Protein AF-A0A2D5B7U7-F1 (afdb_monomer)

Structure (mmCIF, N/CA/C/O backbone):
data_AF-A0A2D5B7U7-F1
#
_entry.id   AF-A0A2D5B7U7-F1
#
loop_
_atom_site.group_PDB
_atom_site.id
_atom_site.type_symbol
_atom_site.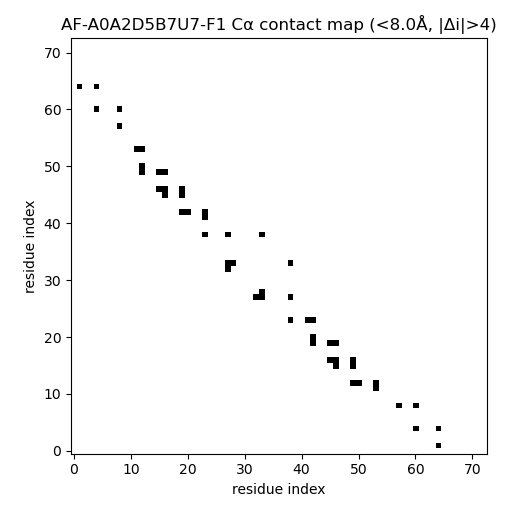label_atom_id
_atom_site.label_alt_id
_atom_site.label_comp_id
_atom_site.label_asym_id
_atom_site.label_entity_id
_atom_site.label_seq_id
_atom_site.pdbx_PDB_ins_code
_atom_site.Cartn_x
_atom_site.Cartn_y
_atom_site.Cartn_z
_atom_site.occupancy
_atom_site.B_iso_or_equiv
_atom_site.auth_seq_id
_atom_site.auth_comp_id
_atom_site.auth_asym_id
_atom_site.auth_atom_id
_atom_site.pdbx_PDB_model_num
ATOM 1 N N . MET A 1 1 ? 8.074 7.575 -22.367 1.00 61.16 1 MET A N 1
ATOM 2 C CA . MET A 1 1 ? 7.590 6.209 -22.062 1.00 61.16 1 MET A CA 1
ATOM 3 C C . MET A 1 1 ? 7.584 5.912 -20.562 1.00 61.16 1 MET A C 1
ATOM 5 O O . MET A 1 1 ? 6.569 5.429 -20.082 1.00 61.16 1 MET A O 1
ATOM 9 N N . ALA A 1 2 ? 8.602 6.329 -19.798 1.00 64.81 2 ALA A N 1
ATOM 10 C CA . ALA A 1 2 ? 8.646 6.178 -18.333 1.00 64.81 2 ALA A CA 1
ATOM 11 C C . ALA A 1 2 ? 7.383 6.660 -17.579 1.00 64.81 2 ALA A C 1
ATOM 13 O O . ALA A 1 2 ? 6.859 5.940 -16.741 1.00 64.81 2 ALA A O 1
ATOM 14 N N . LEU A 1 3 ? 6.831 7.832 -17.927 1.00 64.94 3 LEU A N 1
ATOM 15 C CA . LEU A 1 3 ? 5.620 8.376 -17.286 1.00 64.94 3 LEU A CA 1
ATOM 16 C C . LEU A 1 3 ? 4.379 7.472 -17.421 1.00 64.94 3 LEU A C 1
ATOM 18 O O . LEU A 1 3 ? 3.612 7.351 -16.471 1.00 64.94 3 LEU A O 1
ATOM 22 N N . MET A 1 4 ? 4.194 6.814 -18.571 1.00 70.75 4 MET A N 1
ATOM 23 C CA . MET A 1 4 ? 3.069 5.894 -18.802 1.00 70.75 4 MET A CA 1
ATOM 24 C C . MET A 1 4 ? 3.224 4.612 -17.980 1.00 70.75 4 MET A C 1
ATOM 26 O O . MET A 1 4 ? 2.262 4.170 -17.357 1.00 70.75 4 MET A O 1
ATOM 30 N N . TYR A 1 5 ? 4.437 4.051 -17.918 1.00 69.56 5 TYR A N 1
ATOM 31 C CA . TYR A 1 5 ? 4.719 2.876 -17.091 1.00 69.56 5 TYR A CA 1
ATOM 32 C C . TYR A 1 5 ? 4.492 3.168 -15.605 1.00 69.56 5 TYR A C 1
ATOM 34 O O . TYR A 1 5 ? 3.805 2.395 -14.944 1.00 69.56 5 TYR A O 1
ATOM 42 N N . THR A 1 6 ? 4.957 4.313 -15.095 1.00 67.38 6 THR A N 1
ATOM 43 C CA . THR A 1 6 ? 4.721 4.731 -13.701 1.00 67.38 6 THR A CA 1
ATOM 44 C C . THR A 1 6 ? 3.235 4.941 -13.393 1.00 67.38 6 THR A C 1
ATOM 46 O O . THR A 1 6 ? 2.766 4.566 -12.314 1.00 67.38 6 THR A O 1
ATOM 49 N N . LEU A 1 7 ? 2.464 5.502 -14.330 1.00 68.38 7 LEU A N 1
ATOM 50 C CA . LEU A 1 7 ? 1.021 5.701 -14.166 1.00 68.38 7 LEU A CA 1
ATOM 51 C C . LEU A 1 7 ? 0.269 4.360 -14.109 1.00 68.38 7 LEU A C 1
ATOM 53 O O . LEU A 1 7 ? -0.563 4.154 -13.230 1.00 68.38 7 LEU A O 1
ATOM 57 N N . VAL A 1 8 ? 0.610 3.420 -14.994 1.00 70.06 8 VAL A N 1
ATOM 58 C CA . VAL A 1 8 ? 0.020 2.070 -15.019 1.00 70.06 8 VAL A CA 1
ATOM 59 C C . VAL A 1 8 ? 0.427 1.254 -13.788 1.00 70.06 8 VAL A C 1
ATOM 61 O O . VAL A 1 8 ? -0.384 0.481 -13.285 1.00 70.06 8 VAL A O 1
ATOM 64 N N . LEU A 1 9 ? 1.641 1.450 -13.262 1.00 68.44 9 LEU A N 1
ATOM 65 C CA . LEU A 1 9 ? 2.109 0.767 -12.053 1.00 68.44 9 LEU A CA 1
ATOM 66 C C . LEU A 1 9 ? 1.430 1.265 -10.775 1.00 68.44 9 LEU A C 1
ATOM 68 O O . LEU A 1 9 ? 1.125 0.479 -9.880 1.00 68.44 9 LEU A O 1
ATOM 72 N N . SER A 1 10 ? 1.212 2.578 -10.684 1.00 67.94 10 SER A N 1
ATOM 73 C CA . SER A 1 10 ? 0.618 3.219 -9.508 1.00 67.94 10 SER A CA 1
ATOM 74 C C . SER A 1 10 ? -0.909 3.113 -9.477 1.00 67.94 10 SER A C 1
ATOM 76 O O . SER A 1 10 ? -1.482 3.035 -8.391 1.00 67.94 10 SER A O 1
ATOM 78 N N . ALA A 1 11 ? -1.575 3.033 -10.634 1.00 75.50 11 ALA A N 1
ATOM 79 C CA . ALA A 1 11 ? -3.031 2.925 -10.743 1.00 75.50 11 ALA A CA 1
ATOM 80 C C . ALA A 1 11 ? -3.671 1.774 -9.927 1.00 75.50 11 ALA A C 1
ATOM 82 O O . ALA A 1 11 ? -4.609 2.057 -9.179 1.00 75.50 11 ALA A O 1
ATOM 83 N N . PRO A 1 12 ? -3.210 0.506 -9.991 1.00 71.25 12 PRO A N 1
ATOM 84 C CA . PRO A 1 12 ? -3.833 -0.583 -9.233 1.00 71.25 12 PRO A CA 1
ATOM 85 C C . PRO A 1 12 ? -3.625 -0.453 -7.718 1.00 71.25 12 PRO A C 1
ATOM 87 O O . PRO A 1 12 ? -4.531 -0.762 -6.947 1.00 71.25 12 PRO A O 1
ATOM 90 N N . ILE A 1 13 ? -2.472 0.063 -7.282 1.00 69.50 13 ILE A N 1
ATOM 91 C CA . ILE A 1 13 ? -2.161 0.281 -5.859 1.00 69.50 13 ILE A CA 1
ATOM 92 C C . ILE A 1 13 ? -3.019 1.417 -5.296 1.00 69.50 13 ILE A C 1
ATOM 94 O O . ILE A 1 13 ? -3.634 1.271 -4.239 1.00 69.50 13 ILE A O 1
ATOM 98 N N . LEU A 1 14 ? -3.098 2.537 -6.021 1.00 72.00 14 LEU A N 1
ATOM 99 C CA . LEU A 1 14 ? -3.922 3.687 -5.648 1.00 72.00 14 LEU A CA 1
ATOM 100 C C . LEU A 1 14 ? -5.413 3.338 -5.670 1.00 72.00 14 LEU A C 1
ATOM 102 O O . LEU A 1 14 ? -6.135 3.711 -4.748 1.00 72.00 14 LEU A O 1
ATOM 106 N N . GLY A 1 15 ? -5.870 2.590 -6.678 1.00 78.94 15 GLY A N 1
ATOM 107 C CA . GLY A 1 15 ? -7.258 2.145 -6.796 1.00 78.94 15 GLY A CA 1
ATOM 108 C C . GLY A 1 15 ? -7.676 1.227 -5.649 1.00 78.94 15 GLY A C 1
ATOM 109 O O . GLY A 1 15 ? -8.707 1.452 -5.017 1.00 78.94 15 GLY A O 1
ATOM 110 N N . ALA A 1 16 ? -6.848 0.240 -5.312 1.00 73.44 16 ALA A N 1
ATOM 111 C CA . ALA A 1 16 ? -7.109 -0.637 -4.179 1.00 73.44 16 ALA A CA 1
ATOM 112 C C . ALA A 1 16 ? -7.052 0.116 -2.834 1.00 73.44 16 ALA A C 1
ATOM 114 O O . ALA A 1 16 ? -7.923 -0.081 -1.986 1.0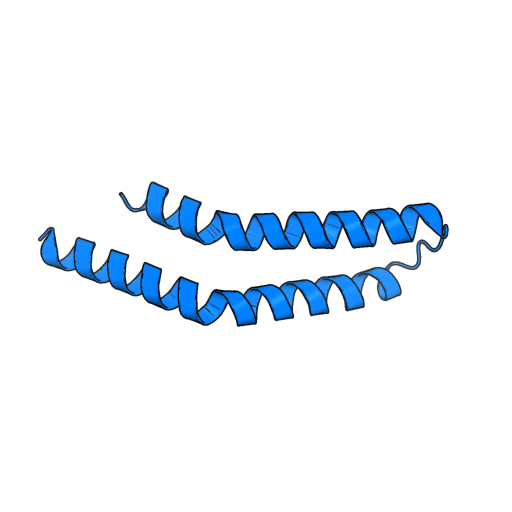0 73.44 16 ALA A O 1
ATOM 115 N N . GLY A 1 17 ? -6.098 1.040 -2.662 1.00 70.44 17 GLY A N 1
ATOM 116 C CA . GLY A 1 17 ? -6.029 1.918 -1.489 1.00 70.44 17 GLY A CA 1
ATOM 117 C C . GLY A 1 17 ? -7.254 2.828 -1.337 1.00 70.44 17 GLY A C 1
ATOM 118 O O . GLY A 1 17 ? -7.745 3.011 -0.221 1.00 70.44 17 GLY A O 1
ATOM 119 N N . LEU A 1 18 ? -7.788 3.348 -2.446 1.00 80.00 18 LEU A N 1
ATOM 120 C CA . LEU A 1 18 ? -9.017 4.146 -2.475 1.00 80.00 18 LEU A CA 1
ATOM 121 C C . LEU A 1 18 ? -10.245 3.323 -2.090 1.00 80.00 18 LEU A C 1
ATOM 123 O O . LEU A 1 18 ? -10.998 3.753 -1.222 1.00 80.00 18 LEU A O 1
ATOM 127 N N . ILE A 1 19 ? -10.440 2.143 -2.687 1.00 82.19 19 ILE A N 1
ATOM 128 C CA . ILE A 1 19 ? -11.597 1.278 -2.397 1.00 82.19 19 ILE A CA 1
ATOM 129 C C . ILE A 1 19 ? -11.603 0.879 -0.921 1.00 82.19 19 ILE A C 1
ATOM 131 O O . ILE A 1 19 ? -12.600 1.065 -0.226 1.00 82.19 19 ILE A O 1
ATOM 135 N N . VAL A 1 20 ? -10.473 0.381 -0.424 1.00 76.06 20 VAL A N 1
ATOM 136 C CA . VAL A 1 20 ? -10.317 -0.011 0.980 1.00 76.06 20 VAL A CA 1
ATOM 137 C C . VAL A 1 20 ? -10.513 1.188 1.906 1.00 76.06 20 VAL A C 1
ATOM 139 O O . VAL A 1 20 ? -11.241 1.092 2.893 1.00 76.06 20 VAL A O 1
ATOM 142 N N . GLY A 1 21 ? -9.887 2.326 1.593 1.00 71.69 21 GLY A N 1
ATOM 143 C CA . GLY A 1 21 ? -10.011 3.549 2.381 1.00 71.69 21 GLY A CA 1
ATOM 144 C C . GLY A 1 21 ? -11.455 4.043 2.464 1.00 71.69 21 GLY A C 1
ATOM 145 O O . GLY A 1 21 ? -11.911 4.399 3.550 1.00 71.69 21 GLY A O 1
ATOM 146 N N . LEU A 1 22 ? -12.185 3.991 1.348 1.00 80.44 22 LEU A N 1
ATOM 147 C CA . LEU A 1 22 ? -13.601 4.341 1.275 1.00 80.44 22 LEU A CA 1
ATOM 148 C C . LEU A 1 22 ? -14.456 3.397 2.117 1.00 80.44 22 LEU A C 1
ATOM 150 O O . LEU A 1 22 ? -15.208 3.875 2.962 1.00 80.44 22 LEU A O 1
ATOM 154 N N . VAL A 1 23 ? -14.305 2.080 1.956 1.00 81.62 23 VAL A N 1
ATOM 155 C CA . VAL A 1 23 ? -15.065 1.083 2.731 1.00 81.62 23 VAL A CA 1
ATOM 156 C C . VAL A 1 23 ? -14.841 1.267 4.233 1.00 81.62 23 VAL A C 1
ATOM 158 O O . VAL A 1 23 ? -15.803 1.322 4.997 1.00 81.62 23 VAL A O 1
ATOM 161 N N . VAL A 1 24 ? -13.588 1.431 4.661 1.00 74.44 24 VAL A N 1
ATOM 162 C CA . VAL A 1 24 ? -13.245 1.631 6.077 1.00 74.44 24 VAL A CA 1
ATOM 163 C C . VAL A 1 24 ? -13.810 2.956 6.607 1.00 74.44 24 VAL A C 1
ATOM 165 O O . VAL A 1 24 ? -14.369 2.979 7.704 1.00 74.44 24 VAL A O 1
ATOM 168 N N . SER A 1 25 ? -13.735 4.041 5.825 1.00 73.12 25 SER A N 1
ATOM 169 C CA . SER A 1 25 ? -14.311 5.342 6.201 1.00 73.12 25 SER A CA 1
ATOM 170 C C . SER A 1 25 ? -15.841 5.322 6.285 1.00 73.12 25 SER A C 1
ATOM 172 O O . SER A 1 25 ? -16.414 5.954 7.170 1.00 73.12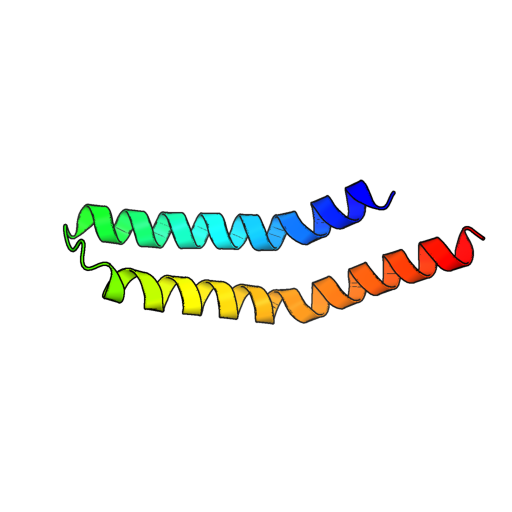 25 SER A O 1
ATOM 174 N N . LEU A 1 26 ? -16.506 4.552 5.418 1.00 82.44 26 LEU A N 1
ATOM 175 C CA . LEU A 1 26 ? -17.958 4.391 5.417 1.00 82.44 26 LEU A CA 1
ATOM 176 C C . LEU A 1 26 ? -18.420 3.613 6.649 1.00 82.44 26 LEU A C 1
ATOM 178 O O . LEU A 1 26 ? -19.366 4.026 7.314 1.00 82.44 26 LEU A O 1
ATOM 182 N N . VAL A 1 27 ? -17.724 2.524 6.987 1.00 77.88 27 VAL A N 1
ATOM 183 C CA . VAL A 1 27 ? -18.003 1.756 8.207 1.00 77.88 27 VAL A CA 1
ATOM 184 C C . VAL A 1 27 ? -17.832 2.646 9.439 1.00 77.88 27 VAL A C 1
ATOM 186 O O . VAL A 1 2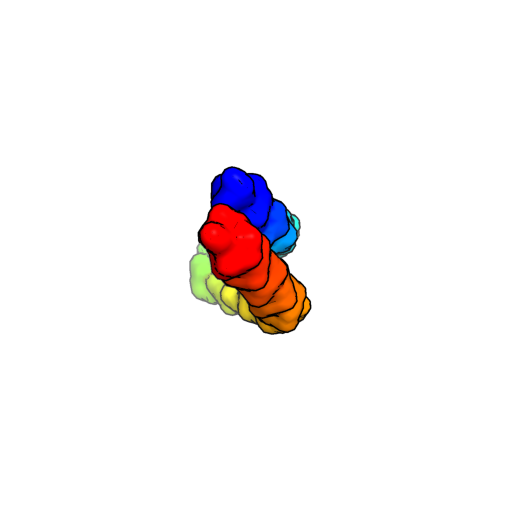7 ? -18.726 2.671 10.274 1.00 77.88 27 VAL A O 1
ATOM 189 N N . GLN A 1 28 ? -16.758 3.440 9.512 1.00 64.38 28 GLN A N 1
ATOM 190 C CA . GLN A 1 28 ? -16.533 4.391 10.612 1.00 64.38 28 GLN A CA 1
ATOM 191 C C . GLN A 1 28 ? -17.624 5.459 10.722 1.00 64.38 28 GLN A C 1
ATOM 193 O O . GLN A 1 28 ? -18.037 5.804 11.829 1.00 64.38 28 GLN A O 1
ATOM 198 N N . ALA A 1 29 ? -18.111 5.966 9.588 1.00 76.62 29 ALA A N 1
ATOM 199 C CA . ALA A 1 29 ? -19.190 6.945 9.561 1.00 76.62 29 ALA A CA 1
ATOM 200 C C . ALA A 1 29 ? -20.528 6.350 10.037 1.00 76.62 29 ALA A C 1
ATOM 202 O O . ALA A 1 29 ? -21.263 7.013 10.767 1.00 76.62 29 ALA A O 1
ATOM 203 N N . VAL A 1 30 ? -20.836 5.102 9.658 1.00 81.12 30 VAL A N 1
ATOM 204 C CA . VAL A 1 30 ? -22.112 4.437 9.980 1.00 81.12 30 VAL A CA 1
ATOM 205 C C . VAL A 1 30 ? -22.193 3.997 11.446 1.00 81.12 30 VAL A C 1
ATOM 207 O O . VAL A 1 30 ? -23.256 4.130 12.047 1.00 81.12 30 VAL A O 1
ATOM 210 N N . THR A 1 31 ? -21.106 3.508 12.055 1.00 80.12 31 THR A N 1
ATOM 211 C CA . THR A 1 31 ? -21.115 3.088 13.474 1.00 80.12 31 THR A CA 1
ATOM 212 C C . THR A 1 31 ? -20.839 4.213 14.473 1.00 80.12 31 THR A C 1
ATOM 214 O O . THR A 1 31 ? -20.888 3.962 15.673 1.00 80.12 31 THR A O 1
ATOM 217 N N . GLN A 1 32 ? -20.561 5.441 14.019 1.00 69.88 32 GLN A N 1
ATOM 218 C CA . GLN A 1 32 ? -20.197 6.597 14.861 1.00 69.88 32 GLN A CA 1
ATOM 219 C C . GLN A 1 32 ? -18.972 6.382 15.780 1.00 69.88 32 GLN A C 1
ATOM 221 O O . GLN A 1 32 ? -18.702 7.200 16.658 1.00 69.88 32 GLN A O 1
ATOM 226 N N . VAL A 1 33 ? -18.184 5.325 15.561 1.00 67.50 33 VAL A N 1
ATOM 227 C CA . VAL A 1 33 ? -16.951 5.048 16.312 1.00 67.50 33 VAL A CA 1
ATOM 228 C C . VAL A 1 33 ? -15.786 5.780 15.636 1.00 67.50 33 VAL A C 1
ATOM 230 O O . VAL A 1 33 ? -15.228 5.303 14.650 1.00 67.50 33 VAL A O 1
ATOM 233 N N . GLN A 1 34 ? -15.411 6.949 16.165 1.00 61.84 34 GLN A N 1
ATOM 234 C CA . GLN A 1 34 ? -14.276 7.768 15.695 1.00 61.84 34 GLN A CA 1
ATOM 235 C C . GLN A 1 34 ? -12.971 7.491 16.469 1.00 61.84 34 GLN A C 1
ATOM 237 O O . GLN A 1 34 ? -12.127 8.368 16.632 1.00 61.84 34 GLN A O 1
ATOM 242 N N . GLU A 1 35 ? -12.777 6.258 16.939 1.00 68.56 35 GLU A N 1
ATOM 243 C CA . GLU A 1 35 ? -11.530 5.836 17.585 1.00 68.56 35 GLU A CA 1
ATOM 244 C C . GLU A 1 35 ? -10.409 5.717 16.535 1.00 68.56 35 GLU A C 1
ATOM 246 O O . GLU A 1 35 ? -10.326 4.743 15.777 1.00 68.56 35 GLU A O 1
ATOM 251 N N . GLN A 1 36 ? -9.536 6.730 16.468 1.00 56.97 36 GLN A N 1
ATOM 252 C CA . GLN A 1 36 ? -8.487 6.845 15.442 1.00 56.97 36 GLN A CA 1
ATOM 253 C C . GLN A 1 36 ? -7.523 5.644 15.395 1.00 56.97 36 GLN A C 1
ATOM 255 O O . GLN A 1 36 ? -6.975 5.333 14.337 1.00 56.97 36 GLN A O 1
ATOM 260 N N . THR A 1 37 ? -7.333 4.933 16.507 1.00 66.56 37 THR A N 1
ATOM 261 C CA . THR A 1 37 ? -6.467 3.745 16.601 1.00 66.56 37 THR A CA 1
ATOM 262 C C . THR A 1 37 ? -7.098 2.501 15.966 1.00 66.56 37 THR A C 1
ATOM 264 O O . THR A 1 37 ? -6.412 1.755 15.265 1.00 66.56 37 THR A O 1
ATOM 267 N N . LEU A 1 38 ? -8.412 2.308 16.125 1.00 66.06 38 LEU A N 1
ATOM 268 C CA . LEU A 1 38 ? -9.168 1.190 15.541 1.00 66.06 38 LEU A CA 1
ATOM 269 C C . LEU A 1 38 ? -9.296 1.312 14.015 1.00 66.06 38 LEU A C 1
ATOM 271 O O . LEU A 1 38 ? -9.374 0.307 13.315 1.00 66.06 38 LEU A O 1
ATOM 275 N N . SER A 1 39 ? -9.256 2.541 13.496 1.00 67.50 39 SER A N 1
ATOM 276 C CA . SER A 1 39 ? -9.210 2.852 12.060 1.00 67.50 39 SER A CA 1
ATOM 277 C C . SER A 1 39 ? -7.886 2.477 11.392 1.00 67.50 39 SER A C 1
ATOM 279 O O . SER A 1 39 ? -7.842 2.108 10.214 1.00 67.50 39 SER A O 1
ATOM 281 N N . PHE A 1 40 ? -6.795 2.562 12.150 1.00 69.44 40 PHE A N 1
ATOM 282 C CA . PHE A 1 40 ? -5.445 2.446 11.615 1.00 69.44 40 PHE A CA 1
ATOM 283 C C . PHE A 1 40 ? -5.085 1.003 11.248 1.00 69.44 40 PHE A C 1
ATOM 285 O O . PHE A 1 40 ? -4.477 0.759 10.204 1.00 69.44 40 PHE A O 1
ATOM 292 N N . VAL A 1 41 ? -5.504 0.039 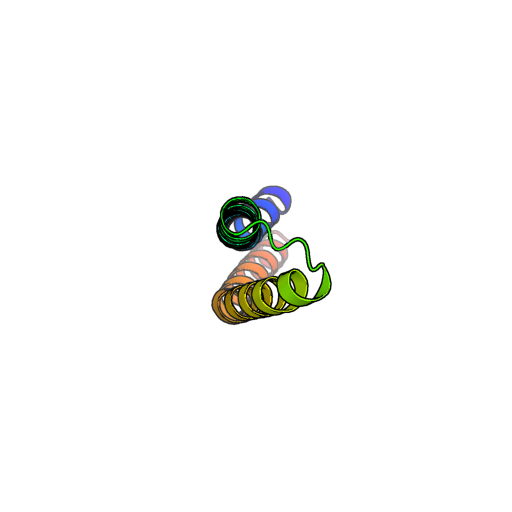12.074 1.00 81.44 41 VAL A N 1
ATOM 293 C CA . VAL A 1 41 ? -5.151 -1.381 11.907 1.00 81.44 41 VAL A CA 1
ATOM 294 C C . VAL A 1 41 ? -5.767 -1.999 10.640 1.00 81.44 41 VAL A C 1
ATOM 296 O O . VAL A 1 41 ? -5.004 -2.535 9.831 1.00 81.44 41 VAL A O 1
ATOM 299 N N . PRO A 1 42 ? -7.089 -1.892 10.377 1.00 72.06 42 PRO A N 1
ATOM 300 C CA . PRO A 1 42 ? -7.696 -2.440 9.162 1.00 72.06 42 PRO A CA 1
ATOM 301 C C . PRO A 1 42 ? -7.119 -1.804 7.896 1.00 72.06 42 PRO A C 1
ATOM 303 O O . PRO A 1 42 ? -6.888 -2.491 6.902 1.00 72.06 42 PRO A O 1
ATOM 306 N N . LYS A 1 43 ? -6.838 -0.494 7.942 1.00 72.12 43 LYS A N 1
ATOM 307 C CA . LYS A 1 43 ? -6.293 0.259 6.810 1.00 72.12 43 LYS A CA 1
ATOM 308 C C . LYS A 1 43 ? -4.880 -0.205 6.450 1.00 72.12 43 LYS A C 1
ATOM 310 O O . LYS A 1 43 ? -4.615 -0.465 5.279 1.00 72.12 43 LYS A O 1
ATOM 315 N N . ILE A 1 44 ? -3.988 -0.350 7.435 1.00 79.19 44 ILE A N 1
ATOM 316 C CA . ILE A 1 44 ? -2.622 -0.851 7.209 1.00 79.19 44 ILE A CA 1
ATOM 317 C C . ILE A 1 44 ? -2.638 -2.303 6.727 1.00 79.19 44 ILE A C 1
ATOM 319 O O . ILE A 1 44 ? -1.942 -2.620 5.765 1.00 79.19 44 ILE A O 1
ATOM 323 N N . ALA A 1 45 ? -3.445 -3.172 7.344 1.00 82.81 45 ALA A N 1
ATOM 324 C CA . ALA A 1 45 ? -3.534 -4.578 6.950 1.00 82.81 45 ALA A CA 1
ATOM 325 C C . ALA A 1 45 ? -3.982 -4.731 5.488 1.00 82.81 45 ALA A C 1
ATOM 327 O O . ALA A 1 45 ? -3.378 -5.479 4.721 1.00 82.81 45 ALA A O 1
ATOM 328 N N . ALA A 1 46 ? -4.996 -3.972 5.076 1.00 78.00 46 ALA A N 1
ATOM 329 C CA . ALA A 1 46 ? -5.478 -4.004 3.706 1.00 78.00 46 ALA A CA 1
ATOM 330 C C . ALA A 1 46 ? -4.477 -3.389 2.707 1.00 78.00 46 ALA A C 1
ATOM 332 O O . ALA A 1 46 ? -4.280 -3.958 1.635 1.00 78.00 46 ALA A O 1
ATOM 333 N N . MET A 1 47 ? -3.777 -2.301 3.059 1.00 75.69 47 MET A N 1
ATOM 334 C CA . MET A 1 47 ? -2.687 -1.766 2.224 1.00 75.69 47 MET A CA 1
ATOM 335 C C . MET A 1 47 ? -1.530 -2.767 2.070 1.00 75.69 47 MET A C 1
ATOM 337 O O . MET A 1 47 ? -1.007 -2.917 0.969 1.00 75.69 47 MET A O 1
ATOM 341 N N . LEU A 1 48 ? -1.162 -3.488 3.135 1.00 81.75 48 LEU A N 1
ATOM 342 C CA . LEU A 1 48 ? -0.138 -4.539 3.092 1.00 81.75 48 LEU A CA 1
ATOM 343 C C . LEU A 1 48 ? -0.556 -5.718 2.210 1.00 81.75 48 LEU A C 1
ATOM 345 O O . LEU A 1 48 ? 0.238 -6.167 1.388 1.00 81.75 48 LEU A O 1
ATOM 349 N N . LEU A 1 49 ? -1.795 -6.199 2.341 1.00 82.19 49 LEU A N 1
ATOM 350 C CA . LEU A 1 49 ? -2.313 -7.291 1.510 1.00 82.19 49 LEU A CA 1
ATOM 351 C C . LEU A 1 49 ? -2.292 -6.929 0.024 1.00 82.19 49 LEU A C 1
ATOM 353 O O . LEU A 1 49 ? -1.832 -7.715 -0.802 1.00 82.19 49 LEU A O 1
ATOM 357 N N . VAL A 1 50 ? -2.738 -5.719 -0.306 1.00 78.94 50 VAL A N 1
ATOM 358 C CA . VAL A 1 50 ? -2.717 -5.186 -1.672 1.00 78.94 50 VAL A CA 1
ATOM 359 C C . VAL A 1 50 ? -1.283 -5.047 -2.186 1.00 78.94 50 VAL A C 1
ATOM 361 O O . VAL A 1 50 ? -1.000 -5.448 -3.313 1.00 78.94 50 VAL A O 1
ATOM 364 N N . ALA A 1 51 ? -0.366 -4.525 -1.366 1.00 78.62 51 ALA A N 1
ATOM 365 C CA . ALA A 1 51 ? 1.038 -4.374 -1.736 1.00 78.62 51 ALA A CA 1
ATOM 366 C C . ALA A 1 51 ? 1.707 -5.728 -2.012 1.00 78.62 51 ALA A C 1
ATOM 368 O O . ALA A 1 51 ? 2.397 -5.863 -3.017 1.00 78.62 51 ALA A O 1
ATOM 369 N N . ILE A 1 52 ? 1.468 -6.739 -1.171 1.00 83.56 52 ILE A N 1
ATOM 370 C CA . ILE A 1 52 ? 2.004 -8.097 -1.358 1.00 83.56 52 ILE A CA 1
ATOM 371 C C . ILE A 1 52 ? 1.409 -8.746 -2.613 1.00 83.56 52 ILE A C 1
ATOM 373 O O . ILE A 1 52 ? 2.150 -9.316 -3.412 1.00 83.56 52 ILE A O 1
ATOM 377 N N . ALA A 1 53 ? 0.096 -8.621 -2.829 1.00 81.25 53 ALA A N 1
ATOM 378 C CA . ALA A 1 53 ? -0.568 -9.175 -4.008 1.00 81.25 53 ALA A CA 1
ATOM 379 C C . ALA A 1 53 ? -0.058 -8.551 -5.320 1.00 81.25 53 ALA A C 1
ATOM 381 O O . ALA A 1 53 ? 0.092 -9.247 -6.324 1.00 81.25 53 ALA A O 1
ATOM 382 N N . LEU A 1 54 ? 0.240 -7.249 -5.312 1.00 79.38 54 LEU A N 1
ATOM 383 C CA . LEU A 1 54 ? 0.730 -6.517 -6.484 1.00 79.38 54 LEU A CA 1
ATOM 384 C C . LEU A 1 54 ? 2.259 -6.562 -6.634 1.00 79.38 54 LEU A C 1
ATOM 386 O O . LEU A 1 54 ? 2.764 -6.213 -7.700 1.00 79.38 54 LEU A O 1
ATOM 390 N N . MET A 1 55 ? 2.999 -7.027 -5.623 1.00 79.81 55 MET A N 1
ATOM 391 C CA . MET A 1 55 ? 4.467 -7.010 -5.594 1.00 79.81 55 MET A CA 1
ATOM 392 C C . MET A 1 55 ? 5.092 -7.739 -6.791 1.00 79.81 55 MET A C 1
ATOM 394 O O . MET A 1 55 ? 5.949 -7.180 -7.473 1.00 79.81 55 MET A O 1
ATOM 398 N N . ALA A 1 56 ? 4.641 -8.962 -7.089 1.00 79.19 56 ALA A N 1
ATOM 399 C CA . ALA A 1 56 ? 5.165 -9.744 -8.212 1.00 79.19 56 ALA A CA 1
ATOM 400 C C . ALA A 1 56 ? 4.902 -9.060 -9.566 1.00 79.19 56 ALA A C 1
ATOM 402 O O . ALA A 1 56 ? 5.763 -9.037 -10.445 1.00 79.19 56 ALA A O 1
ATOM 403 N N . TRP A 1 57 ? 3.722 -8.455 -9.718 1.00 76.31 57 TRP A N 1
ATOM 404 C CA . TRP A 1 57 ? 3.330 -7.755 -10.939 1.00 76.31 57 TRP A CA 1
ATOM 405 C C . TRP A 1 57 ? 4.109 -6.451 -11.147 1.00 76.31 57 TRP A C 1
ATOM 407 O O . TRP A 1 57 ? 4.532 -6.159 -12.267 1.00 76.31 57 TRP A O 1
ATOM 417 N N . MET A 1 58 ? 4.375 -5.704 -10.069 1.00 75.06 58 MET A N 1
ATOM 418 C CA . MET A 1 58 ? 5.222 -4.509 -10.117 1.00 75.06 58 MET A CA 1
ATOM 419 C C . MET A 1 58 ? 6.637 -4.831 -10.592 1.00 75.06 58 MET A C 1
ATOM 421 O O . MET A 1 58 ? 7.177 -4.099 -11.418 1.00 75.06 58 MET A O 1
ATOM 425 N N . ILE A 1 59 ? 7.223 -5.924 -10.094 1.00 80.25 59 ILE A N 1
ATOM 426 C CA . ILE A 1 59 ? 8.579 -6.349 -10.464 1.00 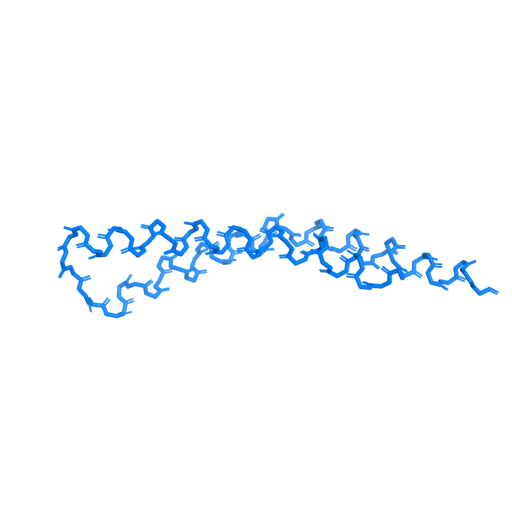80.25 59 ILE A CA 1
ATOM 427 C C . ILE A 1 59 ? 8.651 -6.676 -11.959 1.00 80.25 59 ILE A C 1
ATOM 429 O O . ILE A 1 59 ? 9.544 -6.170 -12.633 1.00 80.25 59 ILE A O 1
ATOM 433 N N . MET A 1 60 ? 7.686 -7.434 -12.497 1.00 78.50 60 MET A N 1
ATOM 434 C CA . MET A 1 60 ? 7.640 -7.762 -13.933 1.00 78.50 60 MET A CA 1
ATOM 435 C C . MET A 1 60 ? 7.625 -6.503 -14.806 1.00 78.50 60 MET A C 1
ATOM 437 O O . MET A 1 60 ? 8.425 -6.369 -15.726 1.00 78.50 60 MET A O 1
ATOM 441 N N . LYS A 1 61 ? 6.778 -5.530 -14.471 1.00 77.44 61 LYS A N 1
ATOM 442 C CA . LYS A 1 61 ? 6.693 -4.271 -15.218 1.00 77.44 61 LYS A CA 1
ATOM 443 C C . LYS A 1 61 ? 7.936 -3.389 -15.093 1.00 77.44 61 LYS A C 1
ATOM 445 O O . LYS A 1 61 ? 8.258 -2.665 -16.034 1.00 77.44 61 LYS A O 1
ATOM 450 N N . LEU A 1 62 ? 8.616 -3.422 -13.948 1.00 77.56 62 LEU A N 1
ATOM 451 C CA . LEU A 1 62 ? 9.872 -2.696 -13.757 1.00 77.56 62 LEU A CA 1
ATOM 452 C C . LEU A 1 62 ? 10.994 -3.319 -14.600 1.00 77.56 62 LEU A C 1
ATOM 454 O O . LEU A 1 62 ? 11.803 -2.593 -15.176 1.00 77.56 62 LEU A O 1
ATOM 458 N N . SER A 1 63 ? 11.007 -4.650 -14.711 1.00 80.19 63 SER A N 1
ATOM 459 C CA . SER A 1 63 ? 11.909 -5.388 -15.597 1.00 80.19 63 SER A CA 1
ATOM 460 C C . SER A 1 63 ? 11.626 -5.110 -17.075 1.00 80.19 63 SER A C 1
ATOM 462 O O . SER A 1 63 ? 12.575 -4.846 -17.808 1.00 80.19 63 SER A O 1
ATOM 464 N N . ASP A 1 64 ? 10.358 -5.088 -17.501 1.00 79.25 64 ASP A N 1
ATOM 465 C CA . ASP A 1 64 ? 9.973 -4.721 -18.875 1.00 79.25 64 ASP A CA 1
ATOM 466 C C . ASP A 1 64 ? 10.478 -3.317 -19.239 1.00 79.25 64 ASP A C 1
ATOM 468 O O . ASP A 1 64 ? 11.073 -3.114 -20.295 1.00 79.25 64 ASP A O 1
ATOM 472 N N . PHE A 1 65 ? 10.302 -2.353 -18.330 1.00 77.75 65 PHE A N 1
ATOM 473 C CA . PHE A 1 65 ? 10.791 -0.989 -18.516 1.00 77.75 65 PHE A CA 1
ATOM 474 C C . PHE A 1 65 ? 12.326 -0.918 -18.588 1.00 77.75 65 PHE A C 1
ATOM 476 O O . PHE A 1 65 ? 12.877 -0.193 -19.418 1.00 77.75 65 PHE A O 1
ATOM 483 N N . ALA A 1 66 ? 13.026 -1.672 -17.735 1.00 78.94 66 ALA A N 1
ATOM 484 C CA . ALA A 1 66 ? 14.486 -1.730 -17.743 1.00 78.94 66 ALA A CA 1
ATOM 485 C C . ALA A 1 66 ? 15.029 -2.345 -19.044 1.00 78.94 66 ALA A C 1
ATOM 487 O O . ALA A 1 66 ? 16.016 -1.847 -19.586 1.00 78.94 66 ALA A O 1
ATOM 488 N N . LEU A 1 67 ? 14.366 -3.386 -19.559 1.00 81.75 67 LEU A N 1
ATOM 489 C CA . LEU A 1 67 ? 14.698 -4.006 -20.840 1.00 81.75 67 LEU A CA 1
ATOM 490 C C . LEU A 1 67 ? 14.458 -3.040 -22.000 1.00 81.75 67 LEU A C 1
ATOM 492 O O . LEU A 1 67 ? 15.378 -2.838 -22.788 1.00 81.75 67 LEU A O 1
ATOM 496 N N . GLU A 1 68 ? 13.294 -2.382 -22.057 1.00 79.75 68 GLU A N 1
ATOM 497 C CA . GLU A 1 68 ? 13.005 -1.355 -23.068 1.00 79.75 68 GLU A CA 1
ATOM 498 C C . GLU A 1 68 ? 14.069 -0.250 -23.070 1.00 79.75 68 GLU A C 1
ATOM 500 O O . GLU A 1 68 ? 14.567 0.105 -24.136 1.00 79.75 68 GLU A O 1
ATOM 505 N N . MET A 1 69 ? 14.468 0.257 -21.897 1.00 77.75 69 MET A N 1
ATOM 506 C CA . MET A 1 69 ? 15.519 1.277 -21.785 1.00 77.75 69 MET A CA 1
ATOM 507 C C . MET A 1 69 ? 16.877 0.808 -22.314 1.00 77.75 69 MET A C 1
ATOM 509 O O . MET A 1 69 ? 17.566 1.589 -22.965 1.00 77.75 69 MET A O 1
ATOM 513 N N . PHE A 1 70 ? 17.269 -0.435 -22.024 1.00 79.75 70 PHE A N 1
ATOM 514 C CA . PHE A 1 70 ? 18.547 -0.988 -22.480 1.00 79.75 70 PHE A CA 1
ATOM 515 C C . PHE A 1 70 ? 18.550 -1.309 -23.975 1.00 79.75 70 PHE A C 1
ATOM 517 O O . PHE A 1 70 ? 19.585 -1.167 -24.613 1.00 79.75 70 PHE A O 1
ATOM 524 N N . THR A 1 71 ? 17.412 -1.727 -24.534 1.00 77.38 71 THR A N 1
ATOM 525 C CA . THR A 1 71 ? 17.265 -1.981 -25.978 1.00 77.38 71 THR A CA 1
ATOM 526 C C . THR A 1 71 ? 17.020 -0.720 -26.805 1.00 77.38 71 THR A C 1
ATOM 528 O O . THR A 1 71 ? 17.181 -0.753 -28.019 1.00 77.38 71 THR A O 1
ATOM 531 N N . ALA A 1 72 ? 16.595 0.377 -26.170 1.00 64.12 72 ALA A N 1
ATOM 532 C CA . ALA A 1 72 ? 16.439 1.684 -26.808 1.00 64.12 72 ALA A CA 1
ATOM 533 C C . ALA A 1 72 ? 17.765 2.471 -26.914 1.00 64.12 72 ALA A C 1
ATOM 535 O O . ALA A 1 72 ? 17.752 3.593 -27.425 1.00 64.12 72 ALA A O 1
ATOM 536 N N . PHE A 1 73 ? 18.873 1.897 -26.430 1.00 49.69 73 PHE A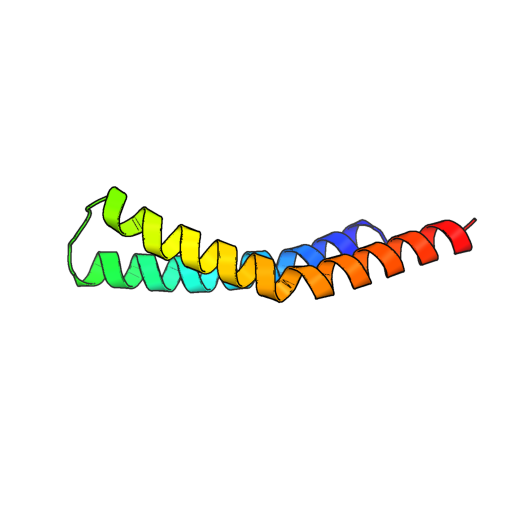 N 1
ATOM 537 C CA . PHE A 1 73 ? 20.253 2.330 -26.671 1.00 49.69 73 PHE A CA 1
ATOM 538 C C . PHE A 1 73 ? 20.868 1.535 -27.826 1.00 49.69 73 PHE A C 1
ATOM 540 O O . PHE A 1 73 ? 21.642 2.149 -28.595 1.00 49.69 73 PHE A O 1
#

Mean predicted aligned error: 8.88 Å

pLDDT: mean 74.22, std 6.84, range [49.69, 83.56]

Foldseek 3Di:
DVVVLVCVLVVQLVVQLVVQLVVLVVVCVVVVPPPVVVSPVSSVVSSVVSCVVCVVVSVVSVVVVVVCVVVVD

Secondary structure (DSSP, 8-state):
-HHHHHHHHHHHHHHHHHHHHHHHHHHHHHH----HHHHHHHHHHHHHHHHHHHHHHHHHHHHHHHHHHHHT-

Radius of gyration: 16.96 Å; Cα contacts (8 Å, |Δi|>4): 26; chains: 1; bounding box: 42×18×44 Å

Sequence (73 aa):
MALMYTLVLSAPILGAGLIVGLVVSLVQAVTQVQEQTLSFVPKIAAMLLVAIALMAWMIMKLSDFALEMFTAF

Solvent-accessible surface area (backbone atoms only — not comparable to full-atom values): 4197 Å² total; per-residue (Å²): 112,68,70,60,54,53,4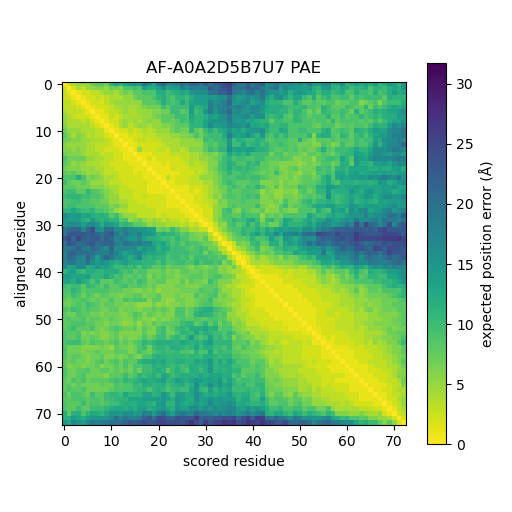9,64,62,45,46,61,58,52,48,52,48,48,54,53,49,49,54,54,52,51,53,35,63,74,70,69,57,81,55,70,71,72,56,47,54,61,53,51,54,51,49,49,52,51,49,60,70,43,44,67,60,51,50,54,56,53,50,53,52,53,48,52,57,62,72,74,105

Nearest PDB structures (foldseek):
  8wlh-assembly1_A  TM=8.585E-01  e=9.817E-04  Salmonella enterica subsp. enterica serovar Typhimurium str. LT2
  7bin-assembly1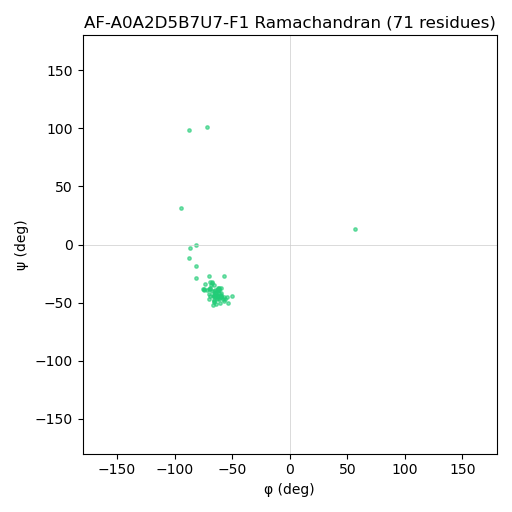_G  TM=8.471E-01  e=2.367E-03  Salmonella enterica subsp. enterica serovar Typhi
  6s3l-assembly1_G  TM=8.600E-01  e=4.439E-03  Vibrio mimicus CAIM 602
  6s3s-assembly1_H  TM=8.435E-01  e=1.214E-02  Vibrio mimicus CAIM 602
  8axk-assembly1_G  TM=8.536E-01  e=6.630E-02  Shigella flexneri